Protein AF-A0A7X1GM98-F1 (afdb_monomer_lite)

Sequence (80 aa):
MSSNELMYMNWQEMIRPEKVQVTSKSTYGKFVCEPLERGFGITIGNSLRRIILSSLYGSAIVAVKFDTVMHEFSVIPGVL

Radius of gyration: 25.2 Å; chains: 1; bounding box: 51×23×68 Å

Structure (mmCIF, N/CA/C/O backbone):
data_AF-A0A7X1GM98-F1
#
_entry.id   AF-A0A7X1GM98-F1
#
loop_
_atom_site.group_PDB
_atom_site.id
_atom_site.type_symbol
_atom_site.label_atom_id
_atom_site.label_alt_id
_atom_site.label_comp_id
_atom_site.label_asym_id
_atom_site.label_entity_id
_atom_site.label_seq_id
_atom_site.pdbx_PDB_ins_code
_atom_site.Cartn_x
_atom_site.Cartn_y
_atom_site.Cartn_z
_atom_site.occupancy
_atom_site.B_iso_or_equiv
_atom_site.auth_seq_id
_atom_site.auth_comp_id
_atom_site.auth_asym_id
_atom_site.auth_atom_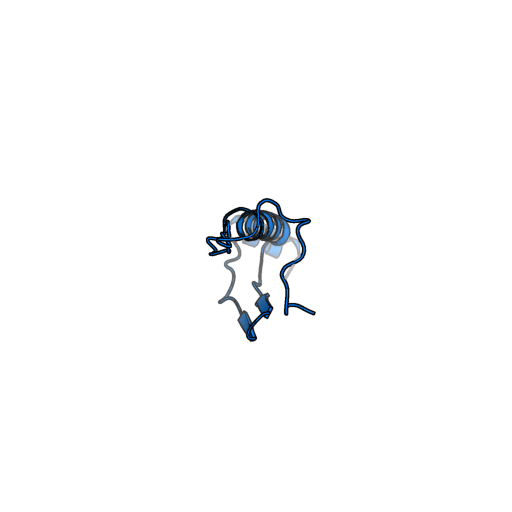id
_atom_site.pdbx_PDB_model_num
ATOM 1 N N . MET A 1 1 ? 29.069 -5.939 -32.610 1.00 53.62 1 MET A N 1
ATOM 2 C CA . MET A 1 1 ? 28.295 -4.718 -32.912 1.00 53.62 1 MET A CA 1
ATOM 3 C C . MET A 1 1 ? 28.940 -3.581 -32.154 1.00 53.62 1 MET A C 1
ATOM 5 O O . MET A 1 1 ? 29.288 -3.769 -30.992 1.00 53.62 1 MET A O 1
ATOM 9 N N . SER A 1 2 ? 29.209 -2.472 -32.832 1.00 65.31 2 SER A N 1
ATOM 10 C CA . SER A 1 2 ? 29.856 -1.307 -32.228 1.00 65.31 2 SER A CA 1
ATOM 11 C C . SER A 1 2 ? 28.923 -0.676 -31.189 1.00 65.31 2 SER A C 1
ATOM 13 O O . SER A 1 2 ? 27.719 -0.586 -31.427 1.00 65.31 2 SER A O 1
ATOM 15 N N . SER A 1 3 ? 29.445 -0.198 -30.053 1.00 62.66 3 SER A N 1
ATOM 16 C CA . SER A 1 3 ? 28.642 0.517 -29.042 1.00 62.66 3 SER A CA 1
ATOM 17 C C . SER A 1 3 ? 27.857 1.698 -29.628 1.00 62.66 3 SER A C 1
ATOM 19 O O . SER A 1 3 ? 26.785 2.031 -29.130 1.00 62.66 3 SER A O 1
ATOM 21 N N . ASN A 1 4 ? 28.352 2.294 -30.718 1.00 62.97 4 ASN A N 1
ATOM 22 C CA . ASN A 1 4 ? 27.679 3.389 -31.416 1.00 62.97 4 ASN A CA 1
ATOM 23 C C . ASN A 1 4 ? 26.438 2.928 -32.202 1.00 62.97 4 ASN A C 1
ATOM 25 O O . ASN A 1 4 ? 25.483 3.690 -32.307 1.00 62.97 4 ASN A O 1
ATOM 29 N N . GLU A 1 5 ? 26.408 1.690 -32.707 1.00 62.50 5 GLU A N 1
ATOM 30 C CA . GLU A 1 5 ? 25.236 1.128 -33.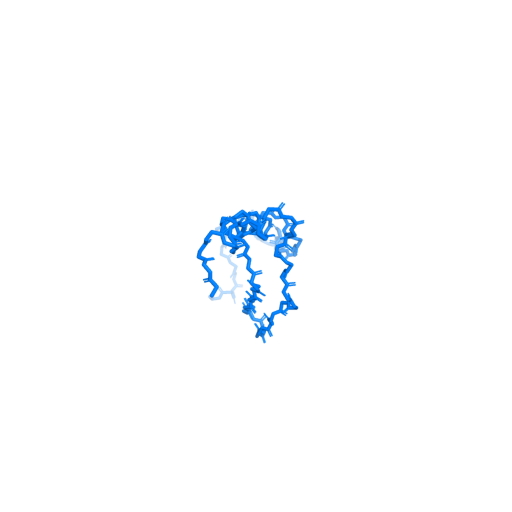402 1.00 62.50 5 GLU A CA 1
ATOM 31 C C . GLU A 1 5 ? 24.106 0.807 -32.416 1.00 62.50 5 GLU A C 1
ATOM 33 O O . GLU A 1 5 ? 22.951 1.135 -32.675 1.00 62.50 5 GLU A O 1
ATOM 38 N N . LEU A 1 6 ? 24.440 0.245 -31.247 1.00 61.53 6 LEU A N 1
ATOM 39 C CA . LEU A 1 6 ? 23.481 0.023 -30.153 1.00 61.53 6 LEU A CA 1
ATOM 40 C C . LEU A 1 6 ? 22.854 1.340 -29.675 1.00 61.53 6 LEU A C 1
ATOM 42 O O . LEU A 1 6 ? 21.659 1.397 -29.397 1.00 61.53 6 LEU A O 1
ATOM 46 N N . MET A 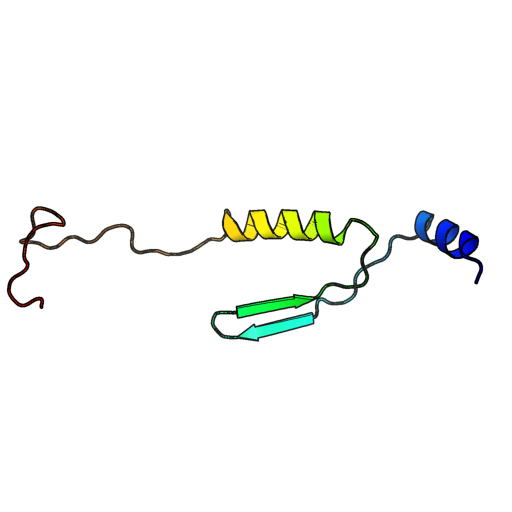1 7 ? 23.651 2.410 -29.612 1.00 61.56 7 MET A N 1
ATOM 47 C CA . MET A 1 7 ? 23.170 3.730 -29.205 1.00 61.56 7 MET A CA 1
ATOM 48 C C . MET A 1 7 ? 22.209 4.348 -30.231 1.00 61.56 7 MET A C 1
ATOM 50 O O . MET A 1 7 ? 21.235 4.984 -29.840 1.00 61.56 7 MET A O 1
ATOM 54 N N . TYR A 1 8 ? 22.456 4.136 -31.528 1.00 62.34 8 TYR A N 1
ATOM 55 C CA . TYR A 1 8 ? 21.602 4.641 -32.608 1.00 62.34 8 TYR A CA 1
ATOM 56 C C . TYR A 1 8 ? 20.263 3.888 -32.697 1.00 62.34 8 TYR A C 1
ATOM 58 O O . TYR A 1 8 ? 19.221 4.509 -32.896 1.00 62.34 8 TYR A O 1
ATOM 66 N N . MET A 1 9 ? 20.274 2.567 -32.483 1.00 59.88 9 MET A N 1
ATOM 67 C CA . MET A 1 9 ? 19.066 1.728 -32.475 1.00 59.88 9 MET A CA 1
ATOM 68 C C . MET A 1 9 ? 18.145 2.032 -31.283 1.00 59.88 9 MET A C 1
ATOM 70 O O . MET A 1 9 ? 16.932 2.124 -31.461 1.00 59.88 9 MET A O 1
ATOM 74 N N . ASN A 1 10 ? 18.714 2.289 -30.098 1.00 58.91 10 ASN A N 1
ATOM 75 C CA . ASN A 1 10 ? 17.952 2.666 -28.898 1.00 58.91 10 ASN A CA 1
ATOM 76 C C . ASN A 1 10 ? 17.167 3.986 -29.050 1.00 58.91 10 ASN A C 1
ATOM 78 O O . ASN A 1 10 ? 16.245 4.231 -28.281 1.00 58.91 10 ASN A O 1
ATOM 82 N N . TRP A 1 11 ? 17.521 4.857 -30.004 1.00 62.53 11 TRP A N 1
ATOM 83 C CA . TRP A 1 11 ? 16.796 6.114 -30.244 1.00 62.53 11 TRP A CA 1
ATOM 84 C C . TRP A 1 11 ? 15.644 5.960 -31.254 1.00 62.53 11 TRP A C 1
ATOM 86 O O . TRP A 1 11 ? 14.778 6.830 -31.335 1.00 62.53 11 TRP A O 1
ATOM 96 N N . GLN A 1 12 ? 15.616 4.872 -32.032 1.00 65.31 12 GLN A N 1
ATOM 97 C CA . GLN A 1 12 ? 14.561 4.606 -33.017 1.00 65.31 12 GLN A CA 1
ATOM 98 C C . GLN A 1 12 ? 13.473 3.670 -32.482 1.00 65.31 12 GLN A C 1
ATOM 100 O O . GLN A 1 12 ? 12.306 3.847 -32.829 1.00 65.31 12 GLN A O 1
ATOM 105 N N . GLU A 1 13 ? 13.822 2.726 -31.604 1.00 69.62 13 GLU A N 1
ATOM 106 C CA . GLU A 1 13 ? 12.865 1.807 -30.987 1.00 69.62 13 GLU A CA 1
ATOM 107 C C . GLU A 1 13 ? 13.090 1.693 -29.475 1.00 69.62 13 GLU A C 1
ATOM 109 O O . GLU A 1 13 ? 14.179 1.364 -29.011 1.00 69.62 13 GLU A O 1
ATOM 114 N N . MET A 1 14 ? 12.030 1.954 -28.704 1.00 75.31 14 MET A N 1
ATOM 115 C CA . MET A 1 14 ? 12.044 1.842 -27.244 1.00 75.31 14 MET A CA 1
ATOM 116 C C . MET A 1 14 ? 12.100 0.370 -26.821 1.00 75.31 14 MET A C 1
ATOM 118 O O . MET A 1 14 ? 11.334 -0.453 -27.340 1.00 75.31 14 MET A O 1
ATOM 122 N N . ILE A 1 15 ? 12.929 0.045 -25.825 1.00 82.56 15 ILE A N 1
ATOM 123 C CA . ILE A 1 15 ? 12.989 -1.313 -25.267 1.00 82.56 15 ILE A CA 1
ATOM 124 C C . ILE A 1 15 ? 11.646 -1.628 -24.603 1.00 82.56 15 ILE A C 1
ATOM 126 O O . ILE A 1 15 ? 11.242 -0.990 -23.626 1.00 82.56 15 ILE A O 1
ATOM 130 N N . ARG A 1 16 ? 10.943 -2.634 -25.129 1.00 82.75 16 ARG A N 1
ATOM 131 C CA . ARG A 1 16 ? 9.688 -3.115 -24.546 1.00 82.75 16 ARG A CA 1
ATOM 132 C C . ARG A 1 16 ? 9.992 -4.200 -23.511 1.00 82.75 16 ARG A C 1
ATOM 134 O O . ARG A 1 16 ? 10.690 -5.153 -23.854 1.00 82.75 16 ARG A O 1
ATOM 141 N N . PRO A 1 17 ? 9.475 -4.087 -22.277 1.00 84.81 17 PRO A N 1
ATOM 142 C CA . PRO A 1 17 ? 9.664 -5.128 -21.278 1.00 84.81 17 PRO A CA 1
ATOM 143 C C . PRO A 1 17 ? 8.948 -6.414 -21.694 1.00 84.81 17 PRO A C 1
ATOM 145 O O . PRO A 1 17 ? 7.883 -6.376 -22.319 1.00 84.81 17 PRO A O 1
ATOM 148 N N . GLU A 1 18 ? 9.515 -7.554 -21.308 1.00 86.75 18 GLU A N 1
ATOM 149 C CA . GLU A 1 18 ? 8.858 -8.846 -21.464 1.00 86.75 18 GLU A CA 1
ATOM 150 C C . GLU A 1 18 ? 7.759 -9.042 -20.406 1.00 86.75 18 GLU A C 1
ATOM 152 O O . GLU A 1 18 ? 7.470 -8.180 -19.568 1.00 86.75 18 GLU A O 1
ATOM 157 N N . LYS A 1 19 ? 7.103 -10.206 -20.443 1.00 88.69 19 LYS A N 1
ATOM 158 C CA . LYS A 1 19 ? 6.086 -10.560 -19.456 1.00 88.69 19 LYS A CA 1
ATOM 159 C C . LYS A 1 19 ? 6.696 -10.565 -18.050 1.00 88.69 19 LYS A C 1
ATOM 161 O O . LYS A 1 19 ? 7.673 -11.259 -17.788 1.00 88.69 19 LYS A O 1
ATOM 166 N N . VAL A 1 20 ? 6.049 -9.852 -17.129 1.00 92.75 20 VAL A N 1
ATOM 167 C CA . VAL A 1 20 ? 6.454 -9.797 -15.718 1.00 92.75 20 VAL A CA 1
ATOM 168 C C . VAL A 1 20 ? 6.448 -11.199 -15.108 1.00 92.75 20 VAL A C 1
ATOM 170 O O . VAL A 1 20 ? 5.429 -11.896 -15.134 1.00 92.75 20 VAL A O 1
ATOM 173 N N . GLN A 1 21 ? 7.574 -11.596 -14.521 1.00 94.06 21 GLN A N 1
ATOM 174 C CA . GLN A 1 21 ? 7.690 -12.851 -13.784 1.00 94.06 21 GLN A CA 1
ATOM 175 C C . GLN A 1 21 ? 7.171 -12.651 -12.359 1.00 94.06 21 GLN A C 1
ATOM 177 O O . GLN A 1 21 ? 7.565 -11.701 -11.677 1.00 94.06 21 GLN A O 1
ATOM 182 N N . VAL A 1 22 ? 6.289 -13.544 -11.904 1.00 95.00 22 VAL A N 1
ATOM 183 C CA . VAL A 1 22 ? 5.586 -13.408 -10.621 1.00 95.00 22 VAL A CA 1
ATOM 184 C C . VAL A 1 22 ? 5.836 -14.628 -9.745 1.00 95.00 22 VAL A C 1
ATOM 186 O O . VAL A 1 22 ? 5.558 -15.758 -10.138 1.00 95.00 22 VAL A O 1
ATOM 189 N N . THR A 1 23 ? 6.317 -14.396 -8.527 1.00 95.25 23 THR A N 1
ATOM 190 C CA . THR A 1 23 ? 6.368 -15.401 -7.460 1.00 95.25 23 THR A CA 1
ATOM 191 C C . THR A 1 23 ? 5.551 -14.902 -6.277 1.00 95.25 23 THR A C 1
ATOM 193 O O . THR A 1 23 ? 5.909 -13.896 -5.669 1.00 95.25 23 THR A O 1
ATOM 196 N N . SER A 1 24 ? 4.473 -15.602 -5.922 1.00 95.06 24 SER A N 1
ATOM 197 C CA . SER A 1 24 ? 3.583 -15.216 -4.820 1.00 95.06 24 SER A CA 1
ATOM 198 C C . SER A 1 24 ? 3.461 -16.305 -3.754 1.00 95.06 24 SER A C 1
ATOM 200 O O . SER A 1 24 ? 3.286 -17.482 -4.060 1.00 95.06 24 SER A O 1
ATOM 202 N N . LYS A 1 25 ? 3.508 -15.879 -2.495 1.00 94.56 25 LYS A N 1
ATOM 203 C CA . LYS A 1 25 ? 3.101 -16.598 -1.282 1.00 94.56 25 LYS A CA 1
ATOM 204 C C . LYS A 1 25 ? 1.924 -15.843 -0.646 1.00 94.56 25 LYS A C 1
ATOM 206 O O . LYS A 1 25 ? 1.532 -14.791 -1.140 1.00 94.56 25 LYS A O 1
ATOM 211 N N . SER A 1 26 ? 1.390 -16.341 0.468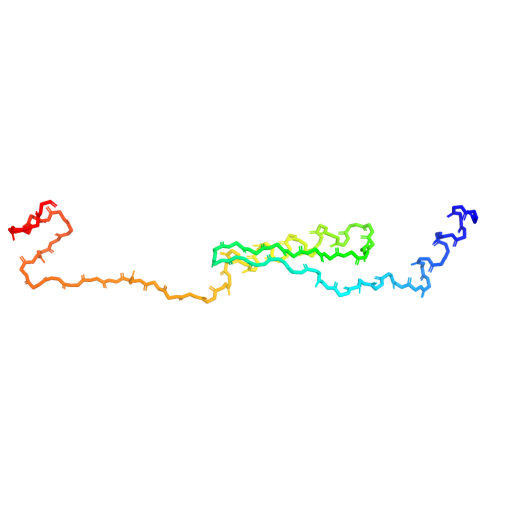 1.00 93.50 26 SER A N 1
ATOM 212 C CA . SER A 1 26 ? 0.236 -15.733 1.154 1.00 93.50 26 SER A CA 1
ATOM 213 C C . SER A 1 26 ? 0.434 -14.260 1.541 1.00 93.50 26 SER A C 1
ATOM 215 O O . SER A 1 26 ? -0.488 -13.468 1.395 1.00 93.50 26 SER A O 1
ATOM 217 N N . THR A 1 27 ? 1.626 -13.882 2.009 1.00 93.94 27 THR A N 1
ATOM 218 C CA . THR A 1 27 ? 1.937 -12.518 2.485 1.00 93.94 27 THR A CA 1
ATOM 219 C C . THR A 1 27 ? 3.093 -11.853 1.733 1.00 93.94 27 THR A C 1
ATOM 221 O O . THR A 1 27 ? 3.533 -10.768 2.104 1.00 93.94 27 THR A O 1
ATOM 224 N N . TYR A 1 28 ? 3.612 -12.491 0.679 1.00 95.19 28 TYR A N 1
ATOM 225 C CA . TYR A 1 28 ? 4.777 -12.009 -0.064 1.00 95.19 28 TYR A CA 1
ATOM 226 C C . TYR A 1 28 ? 4.595 -12.194 -1.568 1.00 95.19 28 TYR A C 1
ATOM 228 O O . TYR A 1 28 ? 4.290 -13.294 -2.020 1.00 95.19 28 TYR A O 1
ATOM 236 N N . GLY A 1 29 ? 4.858 -11.145 -2.345 1.00 94.38 29 GLY A N 1
ATOM 237 C CA . GLY A 1 29 ? 4.908 -11.196 -3.805 1.00 94.38 29 GLY A CA 1
ATOM 238 C C . GLY A 1 29 ? 6.213 -10.600 -4.327 1.00 94.38 29 GLY A C 1
ATOM 239 O O . GLY A 1 29 ? 6.603 -9.509 -3.916 1.00 94.38 29 GLY A O 1
ATOM 240 N N . LYS A 1 30 ? 6.879 -11.304 -5.244 1.00 95.00 30 LYS A N 1
ATOM 241 C CA . LYS A 1 30 ? 8.031 -10.817 -6.008 1.00 95.00 30 LYS A CA 1
ATOM 242 C C . LYS A 1 30 ? 7.637 -10.694 -7.475 1.00 95.00 30 LYS A C 1
ATOM 244 O O . LYS A 1 30 ? 7.196 -11.671 -8.074 1.00 95.00 30 LYS A O 1
ATOM 249 N N . PHE A 1 31 ? 7.844 -9.507 -8.033 1.00 94.25 31 PHE A N 1
ATOM 250 C CA . PHE A 1 31 ? 7.578 -9.180 -9.431 1.00 94.25 31 PHE A CA 1
ATOM 251 C C . PHE A 1 31 ? 8.891 -8.744 -10.081 1.00 94.25 31 PHE A C 1
ATOM 253 O O . PHE A 1 31 ? 9.545 -7.833 -9.572 1.00 94.25 31 PHE A O 1
ATOM 260 N N . VAL A 1 32 ? 9.293 -9.401 -11.169 1.00 94.75 32 VAL A N 1
ATOM 261 C CA . VAL A 1 32 ? 10.513 -9.072 -11.923 1.00 94.75 32 VAL A CA 1
ATOM 262 C C . VAL A 1 32 ? 10.117 -8.610 -13.320 1.00 94.75 32 VAL A C 1
ATOM 264 O O . VAL A 1 32 ? 9.404 -9.321 -14.027 1.00 94.75 32 VAL A O 1
ATOM 267 N N . CYS A 1 33 ? 10.547 -7.402 -13.687 1.00 93.19 33 CYS A N 1
ATOM 268 C CA . CYS A 1 33 ? 10.295 -6.778 -14.982 1.00 93.19 33 CYS A CA 1
ATOM 269 C C . CYS A 1 33 ? 11.635 -6.411 -15.621 1.00 93.19 33 CYS A C 1
ATOM 271 O O . CYS A 1 33 ? 12.374 -5.584 -15.084 1.00 93.19 33 CYS A O 1
ATOM 273 N N . GLU A 1 34 ? 11.937 -7.047 -16.745 1.00 90.44 34 GLU A N 1
ATOM 274 C CA . GLU A 1 34 ? 13.149 -6.865 -17.536 1.00 90.44 34 GLU A CA 1
ATOM 275 C C . GLU A 1 34 ? 12.853 -7.236 -19.004 1.00 90.44 34 GLU A C 1
ATOM 277 O O . GLU A 1 34 ? 11.890 -7.968 -19.253 1.00 90.44 34 GLU A O 1
ATOM 282 N N . PRO A 1 35 ? 13.623 -6.733 -19.984 1.00 92.19 35 PRO A N 1
ATOM 283 C CA . PRO A 1 35 ? 14.604 -5.654 -19.878 1.00 92.19 35 PRO A CA 1
ATOM 284 C C . PRO A 1 35 ? 13.934 -4.269 -19.806 1.00 92.19 35 PRO A C 1
ATOM 286 O O . PRO A 1 35 ? 12.844 -4.052 -20.330 1.00 92.19 35 PRO A O 1
ATOM 289 N N . LEU A 1 36 ? 14.596 -3.314 -19.149 1.00 89.62 36 LEU A N 1
ATOM 290 C CA . LEU A 1 36 ? 14.159 -1.918 -19.067 1.00 89.62 36 LEU A CA 1
ATOM 291 C C . LEU A 1 36 ? 15.289 -0.991 -19.502 1.00 89.62 36 LEU A C 1
ATOM 293 O O . LEU A 1 36 ? 16.464 -1.265 -19.248 1.00 89.62 36 LEU A O 1
ATOM 297 N N . GLU A 1 37 ? 14.928 0.145 -20.090 1.00 89.38 37 GLU A N 1
ATOM 298 C CA . GLU A 1 37 ? 15.893 1.199 -20.375 1.00 89.38 37 GLU A CA 1
ATOM 299 C C . GLU A 1 37 ? 16.508 1.768 -19.096 1.00 89.38 37 GLU A C 1
ATOM 301 O O . GLU A 1 37 ? 15.929 1.752 -17.998 1.00 89.38 37 GLU A O 1
ATOM 306 N N . ARG A 1 38 ? 17.713 2.318 -19.245 1.00 87.75 38 ARG A N 1
ATOM 307 C CA . ARG A 1 38 ? 18.436 2.933 -18.137 1.00 87.75 38 ARG A CA 1
ATOM 308 C C . ARG A 1 38 ? 17.587 4.050 -17.519 1.00 87.75 38 ARG A C 1
ATOM 310 O O . ARG A 1 38 ? 17.237 5.017 -18.178 1.00 87.75 38 ARG A O 1
ATOM 317 N N . GLY A 1 39 ? 17.298 3.929 -16.223 1.00 90.69 39 GLY A N 1
ATOM 318 C CA . GLY A 1 39 ? 16.511 4.907 -15.459 1.00 90.69 39 GLY A CA 1
ATOM 319 C C . GLY A 1 39 ? 15.012 4.596 -15.360 1.00 90.69 39 GLY A C 1
ATOM 320 O O . GLY A 1 39 ? 14.374 5.015 -14.388 1.00 90.69 39 GLY A O 1
ATOM 321 N N . PHE A 1 40 ? 14.446 3.785 -16.261 1.00 91.81 40 PHE A N 1
ATOM 322 C CA . PHE A 1 40 ? 13.032 3.389 -16.180 1.00 91.81 40 PHE A CA 1
ATOM 323 C C . PHE A 1 40 ? 12.744 2.504 -14.971 1.00 91.81 40 PHE A C 1
ATOM 325 O O . PHE A 1 40 ? 11.716 2.689 -14.323 1.00 91.81 40 PHE A O 1
ATOM 332 N N . GLY A 1 41 ? 13.681 1.632 -14.585 1.00 93.44 41 GLY A N 1
ATOM 333 C CA . GLY A 1 41 ? 13.543 0.826 -13.367 1.00 93.44 41 GLY A CA 1
ATOM 334 C C . GLY A 1 41 ? 13.316 1.676 -12.109 1.00 93.44 41 GLY A C 1
ATOM 335 O O . GLY A 1 41 ? 12.433 1.373 -11.310 1.00 93.44 41 GLY A O 1
ATOM 336 N N . ILE A 1 42 ? 14.043 2.791 -11.967 1.00 95.81 42 ILE A N 1
ATOM 337 C CA . ILE A 1 42 ? 13.882 3.718 -10.833 1.00 95.81 42 ILE A CA 1
ATOM 338 C C . ILE A 1 42 ? 12.552 4.469 -10.940 1.00 95.81 42 ILE A C 1
ATOM 340 O O . ILE A 1 42 ? 11.830 4.590 -9.953 1.00 95.81 42 ILE A O 1
ATOM 344 N N . THR A 1 43 ? 12.207 4.946 -12.136 1.00 95.56 43 THR A N 1
ATOM 345 C CA . THR A 1 43 ? 10.977 5.714 -12.381 1.00 95.56 43 THR A CA 1
ATOM 346 C C . THR A 1 43 ? 9.726 4.890 -12.068 1.00 95.56 43 THR A C 1
ATOM 348 O O . THR A 1 43 ? 8.857 5.330 -11.310 1.00 95.56 43 THR A O 1
ATOM 351 N N . ILE A 1 44 ? 9.661 3.664 -12.590 1.00 94.12 44 ILE A N 1
ATOM 352 C CA . ILE A 1 44 ? 8.550 2.735 -12.367 1.00 94.12 44 ILE A CA 1
ATOM 353 C C . ILE A 1 44 ? 8.557 2.247 -10.916 1.00 94.12 44 ILE A C 1
ATOM 355 O O . ILE A 1 44 ? 7.528 2.306 -10.245 1.00 94.12 44 ILE A O 1
ATOM 359 N N . GLY A 1 45 ? 9.715 1.824 -10.399 1.00 94.88 45 GLY A N 1
ATOM 360 C CA . GLY A 1 45 ? 9.851 1.292 -9.044 1.00 94.88 45 GLY A CA 1
ATOM 361 C C . GLY A 1 45 ? 9.447 2.295 -7.963 1.00 94.88 45 GLY A C 1
ATOM 362 O O . GLY A 1 45 ? 8.661 1.963 -7.076 1.00 94.88 45 GLY A O 1
ATOM 363 N N . ASN A 1 46 ? 9.907 3.545 -8.064 1.00 95.81 46 ASN A N 1
ATOM 364 C CA . ASN A 1 46 ? 9.529 4.597 -7.119 1.00 95.81 46 ASN A CA 1
ATOM 365 C C . ASN A 1 46 ? 8.036 4.922 -7.197 1.00 95.81 46 ASN A C 1
ATOM 367 O O . ASN A 1 46 ? 7.390 5.090 -6.160 1.00 95.81 46 ASN A O 1
ATOM 371 N N . SER A 1 47 ? 7.479 4.982 -8.408 1.00 96.06 47 SER A N 1
ATOM 372 C CA . SER A 1 47 ? 6.054 5.258 -8.614 1.00 96.06 47 SER A CA 1
ATOM 373 C C . SER A 1 47 ? 5.183 4.150 -8.018 1.00 96.06 47 SER A C 1
ATOM 375 O O . SER A 1 47 ? 4.307 4.433 -7.201 1.00 96.06 47 SER A O 1
ATOM 377 N N . LEU A 1 48 ? 5.481 2.885 -8.335 1.00 95.25 48 LEU A N 1
ATOM 378 C CA . LEU A 1 48 ? 4.761 1.727 -7.801 1.00 95.25 48 LEU A CA 1
ATOM 379 C C . LEU A 1 48 ? 4.891 1.623 -6.283 1.00 95.25 48 LEU A C 1
ATOM 381 O O . LEU A 1 48 ? 3.888 1.408 -5.610 1.00 95.25 48 LEU A O 1
ATOM 385 N N . ARG A 1 49 ? 6.086 1.846 -5.721 1.00 95.50 49 ARG A N 1
ATOM 386 C CA . ARG A 1 49 ? 6.286 1.848 -4.265 1.00 95.50 49 ARG A CA 1
ATOM 387 C C . ARG A 1 49 ? 5.376 2.863 -3.573 1.00 95.50 49 ARG A C 1
ATOM 389 O O . ARG A 1 49 ? 4.795 2.544 -2.541 1.00 95.50 49 ARG A O 1
ATOM 396 N N . ARG A 1 50 ? 5.243 4.077 -4.120 1.00 95.56 50 ARG A N 1
ATOM 397 C CA . ARG A 1 50 ? 4.366 5.112 -3.548 1.00 95.56 50 ARG A CA 1
ATOM 398 C C . ARG A 1 50 ? 2.899 4.702 -3.617 1.00 95.56 50 ARG A C 1
ATOM 400 O O . ARG A 1 50 ? 2.213 4.785 -2.607 1.00 95.56 50 ARG A O 1
ATOM 407 N N . ILE A 1 51 ? 2.452 4.210 -4.772 1.00 95.56 51 ILE A N 1
ATOM 408 C CA . ILE A 1 51 ? 1.063 3.778 -4.978 1.00 95.56 51 ILE A CA 1
ATOM 409 C C . ILE A 1 51 ? 0.709 2.624 -4.034 1.00 95.56 51 ILE A C 1
ATOM 411 O O . ILE A 1 51 ? -0.310 2.689 -3.353 1.00 95.56 51 ILE A O 1
ATOM 415 N N . ILE A 1 52 ? 1.572 1.608 -3.944 1.00 94.19 52 ILE A N 1
ATOM 416 C CA . ILE A 1 52 ? 1.358 0.430 -3.093 1.00 94.19 52 ILE A CA 1
ATOM 417 C C . ILE A 1 52 ? 1.258 0.826 -1.616 1.00 94.19 52 ILE A C 1
ATOM 419 O O . ILE A 1 52 ? 0.415 0.299 -0.900 1.00 94.19 52 ILE A O 1
ATOM 423 N N . LEU A 1 53 ? 2.082 1.768 -1.152 1.00 94.00 53 LEU A N 1
ATOM 424 C CA . LEU A 1 53 ? 2.081 2.176 0.254 1.00 94.00 53 LEU A CA 1
ATOM 425 C C . LEU A 1 53 ? 0.933 3.118 0.632 1.00 94.00 53 LEU A C 1
ATOM 427 O O . LEU A 1 53 ? 0.565 3.150 1.801 1.00 94.00 53 LEU A O 1
ATOM 431 N N . SER A 1 54 ? 0.400 3.907 -0.305 1.00 95.12 54 SER A N 1
ATOM 432 C CA . SER A 1 54 ? -0.547 4.979 0.036 1.00 95.12 54 SER A CA 1
ATOM 433 C C . SER A 1 54 ? -1.953 4.811 -0.528 1.00 95.12 54 SER A C 1
ATOM 435 O O . SER A 1 54 ? -2.858 5.498 -0.071 1.00 95.12 54 SER A O 1
ATOM 437 N N . SER A 1 55 ? -2.134 3.984 -1.558 1.00 92.81 55 SER A N 1
ATOM 438 C CA . SER A 1 55 ? -3.351 3.999 -2.388 1.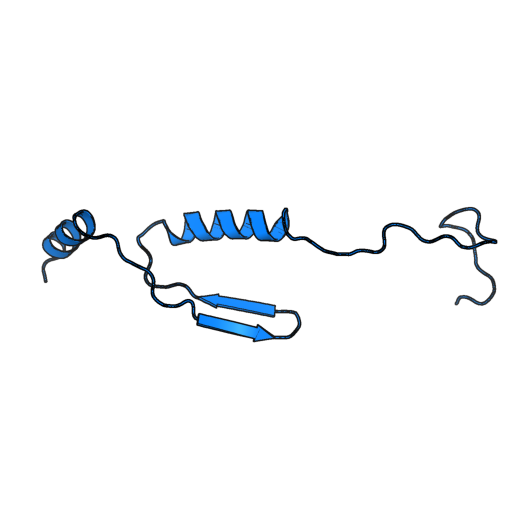00 92.81 55 SER A CA 1
ATOM 439 C C . SER A 1 55 ? -3.993 2.623 -2.546 1.00 92.81 55 SER A C 1
ATOM 441 O O . SER A 1 55 ? -4.912 2.465 -3.346 1.00 92.81 55 SER A O 1
ATOM 443 N N . LEU A 1 56 ? -3.510 1.613 -1.817 1.00 92.06 56 LEU A N 1
ATOM 444 C CA . LEU A 1 56 ? -4.160 0.309 -1.799 1.00 92.06 56 LEU A CA 1
ATOM 445 C C . LEU A 1 56 ? -5.398 0.343 -0.909 1.00 92.06 56 LEU A C 1
ATOM 447 O O . LEU A 1 56 ? -5.348 0.760 0.247 1.00 92.06 56 LEU A O 1
ATOM 451 N N . TYR A 1 57 ? -6.503 -0.151 -1.458 1.00 92.31 57 TYR A N 1
ATOM 452 C CA . TYR A 1 57 ? -7.708 -0.410 -0.691 1.00 92.31 57 TYR A CA 1
ATOM 453 C C . TYR A 1 57 ? -7.469 -1.581 0.260 1.00 92.31 57 TYR A C 1
ATOM 455 O O . TYR A 1 57 ? -6.956 -2.630 -0.130 1.00 92.31 57 TYR A O 1
ATOM 463 N N . GLY A 1 58 ? -7.873 -1.398 1.508 1.00 91.50 58 GLY A N 1
ATOM 464 C CA . GLY A 1 58 ? -7.843 -2.423 2.537 1.00 91.50 58 GLY A CA 1
ATOM 465 C C . GLY A 1 58 ? -9.034 -2.256 3.466 1.00 91.50 58 GLY A C 1
ATOM 466 O O . GLY A 1 58 ? -9.690 -1.215 3.475 1.00 91.50 58 GLY A O 1
ATOM 467 N N . SER A 1 59 ? -9.307 -3.292 4.248 1.00 94.31 59 SER A N 1
ATOM 468 C CA . SER A 1 59 ? -10.264 -3.228 5.346 1.00 94.31 59 SER A CA 1
ATOM 469 C C . SER A 1 59 ? -9.503 -3.358 6.654 1.00 94.31 59 SER A C 1
ATOM 471 O O . SER A 1 59 ? -8.615 -4.201 6.776 1.00 94.31 59 SER A O 1
ATOM 473 N N . ALA A 1 60 ? -9.857 -2.531 7.627 1.00 95.31 60 ALA A N 1
ATOM 474 C CA . ALA A 1 60 ? -9.300 -2.569 8.967 1.00 95.31 60 ALA A CA 1
ATOM 475 C C . ALA A 1 60 ? -10.416 -2.339 9.984 1.00 95.31 60 ALA A C 1
ATOM 477 O O . ALA A 1 60 ? -11.423 -1.694 9.689 1.00 95.31 60 ALA A O 1
ATOM 478 N N . ILE A 1 61 ? -10.231 -2.869 11.190 1.00 96.50 61 ILE A N 1
ATOM 479 C CA . ILE A 1 61 ? -11.113 -2.569 12.317 1.00 96.50 61 ILE A CA 1
ATOM 480 C C . ILE A 1 61 ? -10.831 -1.123 12.733 1.00 96.50 61 ILE A C 1
ATOM 482 O O . ILE A 1 61 ? -9.711 -0.806 13.123 1.00 96.50 61 ILE A O 1
ATOM 486 N N . VAL A 1 62 ? -11.832 -0.248 12.616 1.00 97.06 62 VAL A N 1
ATOM 487 C CA . VAL A 1 62 ? -11.694 1.188 12.928 1.00 97.06 62 VAL A CA 1
ATOM 488 C C . VAL A 1 62 ? -12.119 1.499 14.362 1.00 97.06 62 VAL A C 1
ATOM 490 O O . VAL A 1 62 ? -11.559 2.387 14.995 1.00 97.06 62 VAL A O 1
ATOM 493 N N . ALA A 1 63 ? -13.106 0.772 14.882 1.00 94.56 63 ALA A N 1
ATOM 494 C CA . ALA A 1 63 ? -13.612 0.956 16.231 1.00 94.56 63 ALA A CA 1
ATOM 495 C C . ALA A 1 63 ? -14.244 -0.336 16.750 1.00 94.56 63 ALA A C 1
ATOM 497 O O . ALA A 1 63 ? -14.754 -1.151 15.978 1.00 94.56 63 ALA A O 1
ATOM 498 N N . VAL A 1 64 ? -14.237 -0.486 18.070 1.00 93.12 64 VAL A N 1
ATOM 499 C CA . VAL A 1 64 ? -14.942 -1.542 18.799 1.00 93.12 64 VAL A CA 1
ATOM 500 C C . VAL A 1 64 ? -15.659 -0.882 19.973 1.00 93.12 64 VAL A C 1
ATOM 502 O O . VAL A 1 64 ? -15.128 0.049 20.576 1.00 93.12 64 VAL A O 1
ATOM 505 N N . LYS A 1 65 ? -16.872 -1.342 20.285 1.00 91.69 65 LYS A N 1
ATOM 506 C CA . LYS A 1 65 ? -17.640 -0.904 21.452 1.00 91.69 65 LYS A CA 1
ATOM 507 C C . LYS A 1 65 ? -17.858 -2.097 22.374 1.00 91.69 65 LYS A C 1
ATOM 509 O O . LYS A 1 65 ? -18.316 -3.141 21.920 1.00 91.69 65 LYS A O 1
ATOM 514 N N . PHE A 1 66 ? -17.581 -1.903 23.656 1.00 92.25 66 PHE A N 1
ATOM 515 C CA . PHE A 1 66 ? -17.943 -2.838 24.716 1.00 92.25 66 PHE A CA 1
ATOM 516 C C . PHE A 1 66 ? -18.970 -2.155 25.621 1.00 92.25 66 PHE A C 1
ATOM 518 O O . PHE A 1 66 ? -18.803 -0.984 25.957 1.00 92.25 66 PHE A O 1
ATOM 525 N N . ASP A 1 67 ? -20.034 -2.857 26.006 1.00 88.94 67 ASP A N 1
ATOM 526 C CA . ASP A 1 67 ? -21.178 -2.229 26.685 1.00 88.94 67 ASP A CA 1
ATOM 527 C C . ASP A 1 67 ? -20.851 -1.678 28.080 1.00 88.94 67 ASP A C 1
ATOM 529 O O . ASP A 1 67 ? -21.433 -0.683 28.503 1.00 88.94 67 ASP A O 1
ATOM 533 N N . THR A 1 68 ? -19.912 -2.299 28.793 1.00 86.50 68 THR A N 1
ATOM 534 C CA . THR A 1 68 ? -19.579 -1.968 30.189 1.00 86.50 68 THR A CA 1
ATOM 535 C C . THR A 1 68 ? -18.252 -1.223 30.348 1.00 86.50 68 THR A C 1
ATOM 537 O O . THR A 1 68 ? -17.844 -0.930 31.471 1.00 86.50 68 THR A O 1
ATOM 540 N N . VAL A 1 69 ? -17.572 -0.900 29.244 1.00 90.44 69 VAL A N 1
ATOM 541 C CA . VAL A 1 69 ? -16.258 -0.243 29.249 1.00 90.44 69 VAL A CA 1
ATOM 542 C C . VAL A 1 69 ? -16.415 1.215 28.861 1.00 90.44 69 VAL A C 1
ATOM 544 O O . VAL A 1 69 ? -16.902 1.529 27.778 1.00 90.44 69 VAL A O 1
ATOM 547 N N . MET A 1 70 ? -15.966 2.110 29.739 1.00 88.62 70 MET A N 1
ATOM 548 C CA . MET A 1 70 ? -16.047 3.550 29.486 1.00 88.62 70 MET A CA 1
ATOM 549 C C . MET A 1 70 ? -14.898 4.070 28.620 1.00 88.62 70 MET A C 1
ATOM 551 O O . MET A 1 70 ? -15.093 5.008 27.852 1.00 88.62 70 MET A O 1
ATOM 555 N N . HIS A 1 71 ? -13.701 3.496 28.747 1.00 90.06 71 HIS A N 1
ATOM 556 C CA . HIS A 1 71 ? -12.516 3.923 28.005 1.00 90.06 71 HIS A CA 1
ATOM 557 C C . HIS A 1 71 ? -11.521 2.769 27.829 1.00 90.06 71 HIS A C 1
ATOM 559 O O . HIS A 1 71 ? -11.569 1.777 28.551 1.00 90.06 71 HIS A O 1
ATOM 565 N N . GLU A 1 72 ? -10.562 2.926 26.918 1.00 91.19 72 GLU A N 1
ATOM 566 C CA . GLU A 1 72 ? -9.567 1.897 26.565 1.00 91.19 72 GLU A CA 1
ATOM 567 C C . GLU A 1 72 ? -8.709 1.394 27.740 1.00 91.19 72 GLU A C 1
ATOM 569 O O . GLU A 1 72 ? -8.233 0.266 27.713 1.00 91.19 72 GLU A O 1
ATOM 574 N N . PHE A 1 73 ? -8.561 2.194 28.801 1.00 90.12 73 PHE A N 1
ATOM 575 C CA . PHE A 1 73 ? -7.820 1.809 30.010 1.00 90.12 73 PHE A CA 1
ATOM 576 C C . PHE A 1 73 ? -8.658 1.090 31.086 1.00 90.12 73 PHE A C 1
ATOM 578 O O . PHE A 1 73 ? -8.159 0.867 32.188 1.00 90.12 73 PHE A O 1
ATOM 585 N N . SER A 1 74 ? -9.945 0.800 30.851 1.00 89.94 74 SER A N 1
ATOM 586 C CA . SER A 1 74 ? -10.766 0.108 31.855 1.00 89.94 74 SER A CA 1
ATOM 587 C C . SER A 1 74 ? -10.458 -1.391 31.871 1.00 89.94 74 SER A C 1
ATOM 589 O O . SER A 1 74 ? -10.222 -2.006 30.835 1.00 89.94 74 SER A O 1
ATOM 591 N N . VAL A 1 75 ? -10.522 -1.999 33.054 1.00 89.94 75 VAL A N 1
ATOM 592 C CA . VAL A 1 75 ? -10.360 -3.449 33.209 1.00 89.94 75 VAL A CA 1
ATOM 593 C C . VAL A 1 75 ? -11.670 -4.152 32.857 1.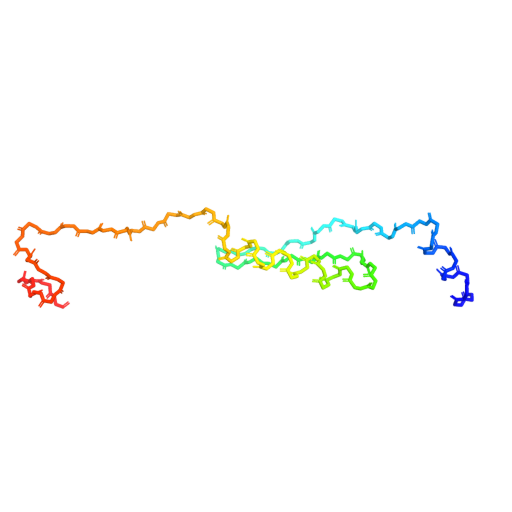00 89.94 75 VAL A C 1
ATOM 595 O O . VAL A 1 75 ? -12.724 -3.781 33.374 1.00 89.94 75 VAL A O 1
ATOM 598 N N . ILE A 1 76 ? -11.601 -5.184 32.012 1.00 89.06 76 ILE A N 1
ATOM 599 C CA . ILE A 1 76 ? -12.736 -6.057 31.693 1.00 89.06 76 ILE A CA 1
ATOM 600 C C . ILE A 1 76 ? -12.626 -7.321 32.557 1.00 89.06 76 ILE A C 1
ATOM 602 O O . ILE A 1 76 ? -11.700 -8.109 32.353 1.00 89.06 76 ILE A O 1
ATOM 606 N N . PRO A 1 77 ? -13.539 -7.550 33.520 1.00 88.19 77 PRO A N 1
ATOM 607 C CA . PRO A 1 77 ? -13.506 -8.755 34.343 1.00 88.19 77 PRO A CA 1
ATOM 608 C C . PRO A 1 77 ? -13.552 -10.027 33.483 1.00 88.19 77 PRO A C 1
ATOM 610 O O . PRO A 1 77 ? -14.431 -10.173 32.637 1.00 88.19 77 PRO A O 1
ATOM 613 N N . GLY A 1 78 ? -12.618 -10.955 33.711 1.00 87.00 78 GLY A N 1
ATOM 614 C CA . GLY A 1 78 ? -12.548 -12.234 32.991 1.00 87.00 78 GLY A CA 1
ATOM 615 C C . GLY A 1 78 ? -11.713 -12.223 31.705 1.00 87.00 78 GLY A C 1
ATOM 616 O O . GLY A 1 78 ? -11.551 -13.279 31.098 1.00 87.00 78 GLY A O 1
ATOM 617 N N . VAL A 1 79 ? -11.151 -11.076 31.313 1.00 85.62 79 VAL A N 1
ATOM 618 C CA . VAL A 1 79 ? -10.115 -10.990 30.272 1.00 85.62 79 VAL A CA 1
ATOM 619 C C . VAL A 1 79 ? -8.755 -10.904 30.973 1.00 85.62 79 VAL A C 1
ATOM 621 O O . VAL A 1 79 ? -8.525 -9.968 31.738 1.00 85.62 79 VAL A O 1
ATOM 624 N N . LEU A 1 80 ? -7.912 -11.925 30.773 1.00 58.75 80 LEU A N 1
ATOM 625 C CA . LEU A 1 80 ? -6.551 -12.043 31.325 1.00 58.75 80 LEU A CA 1
ATOM 626 C C . LEU A 1 80 ? -5.508 -11.417 30.397 1.00 58.75 80 LEU A C 1
ATOM 628 O O . LEU A 1 80 ? -5.644 -11.602 29.166 1.00 58.75 80 LEU A O 1
#

Secondary structure (DSSP, 8-state):
--HHHHHHHTTTSPPPP-PPEEEE-SS-EEEE--S--TTHHHHHHHHHHHHHHHS-----------TT-SSTTS--TT--

pLDDT: mean 86.64, std 12.01, range [53.62, 97.06]

Foldseek 3Di:
DDPVVVVVVCVVDPDDWDDWDWDDDPPDIDTDIDDHPPPVCVVVVVVVVVCVVPPDDDDDDPDDDDPPDPDPPDDDPPDD